Protein AF-A0A2V6TW61-F1 (afdb_monomer)

Structure (mmCIF, N/CA/C/O backbone):
data_AF-A0A2V6TW61-F1
#
_entry.id   AF-A0A2V6TW61-F1
#
loop_
_atom_site.group_PDB
_atom_site.id
_atom_site.type_symbol
_atom_site.label_atom_id
_atom_site.label_alt_id
_atom_site.label_comp_id
_atom_site.label_asym_id
_atom_site.label_entity_id
_atom_site.label_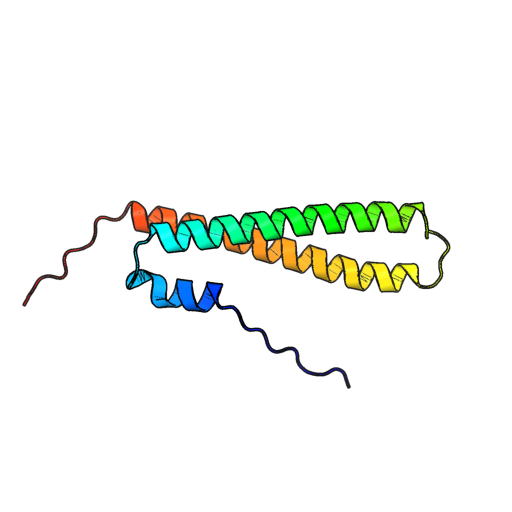seq_id
_atom_site.pdbx_PDB_ins_code
_atom_site.Cartn_x
_atom_site.Cartn_y
_atom_site.Cartn_z
_atom_site.occupancy
_atom_site.B_iso_or_equiv
_atom_site.auth_seq_id
_atom_site.auth_comp_id
_atom_site.auth_asym_id
_atom_site.auth_atom_id
_atom_site.pdbx_PDB_model_num
ATOM 1 N N . PRO A 1 1 ? 22.961 -17.345 0.682 1.00 76.50 1 PRO A N 1
ATOM 2 C CA . PRO A 1 1 ? 21.478 -17.384 0.656 1.00 76.50 1 PRO A CA 1
ATOM 3 C C . PRO A 1 1 ? 20.877 -16.029 1.061 1.00 76.50 1 PRO A C 1
ATOM 5 O O . PRO A 1 1 ? 21.502 -15.305 1.835 1.00 76.50 1 PRO A O 1
ATOM 8 N N . ALA A 1 2 ? 19.714 -15.665 0.505 1.00 80.88 2 ALA A N 1
ATOM 9 C CA . ALA A 1 2 ? 1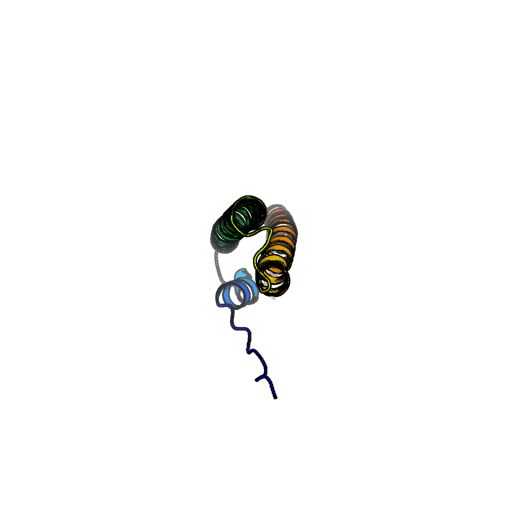8.981 -14.473 0.939 1.00 80.88 2 ALA A CA 1
ATOM 10 C C . ALA A 1 2 ? 18.523 -14.645 2.399 1.00 80.88 2 ALA A C 1
ATOM 12 O O . ALA A 1 2 ? 18.254 -15.766 2.827 1.00 80.88 2 ALA A O 1
ATOM 13 N N . ARG A 1 3 ? 18.492 -13.553 3.173 1.00 86.06 3 ARG A N 1
ATOM 14 C CA . ARG A 1 3 ? 18.022 -13.581 4.567 1.00 86.06 3 ARG A CA 1
ATOM 15 C C . ARG A 1 3 ? 16.497 -13.602 4.608 1.00 86.06 3 ARG A C 1
ATOM 17 O O . ARG A 1 3 ? 15.865 -12.956 3.775 1.00 86.06 3 ARG A O 1
ATOM 24 N N . ASP A 1 4 ? 15.939 -14.251 5.624 1.00 86.62 4 ASP A N 1
ATOM 25 C CA . ASP A 1 4 ? 14.508 -14.170 5.903 1.00 86.62 4 ASP A CA 1
ATOM 26 C C . ASP A 1 4 ? 14.108 -12.735 6.268 1.00 86.62 4 ASP A C 1
ATOM 28 O O . ASP A 1 4 ? 14.727 -12.082 7.117 1.00 86.62 4 ASP A O 1
ATOM 32 N N . GLU A 1 5 ? 13.052 -12.234 5.630 1.00 83.62 5 GLU A N 1
ATOM 33 C CA . GLU A 1 5 ? 12.464 -10.944 5.980 1.00 83.62 5 GLU A CA 1
ATOM 34 C C . GLU A 1 5 ? 11.568 -11.081 7.217 1.00 83.62 5 GLU A C 1
ATOM 36 O O . GLU A 1 5 ? 10.626 -11.872 7.242 1.00 83.62 5 GLU A O 1
ATOM 41 N N . SER A 1 6 ? 11.807 -10.246 8.235 1.00 88.06 6 SER A N 1
ATOM 42 C CA . SER A 1 6 ? 10.883 -10.111 9.368 1.00 88.06 6 SER A CA 1
ATOM 43 C C . SER A 1 6 ? 9.888 -8.975 9.122 1.00 88.06 6 SER A C 1
ATOM 45 O O . SER A 1 6 ? 10.274 -7.834 8.859 1.00 88.06 6 SER A O 1
ATOM 47 N N . PHE A 1 7 ? 8.590 -9.269 9.225 1.00 90.06 7 PHE A N 1
ATOM 48 C CA . PHE A 1 7 ? 7.535 -8.267 9.093 1.00 90.06 7 PHE A CA 1
ATOM 49 C C . PHE A 1 7 ? 7.068 -7.777 10.466 1.00 90.06 7 PHE A C 1
ATOM 51 O O . PHE A 1 7 ? 6.608 -8.557 11.299 1.00 90.06 7 PHE A O 1
ATOM 58 N N . ARG A 1 8 ? 7.151 -6.463 10.696 1.00 94.19 8 ARG A N 1
ATOM 59 C CA . ARG A 1 8 ? 6.651 -5.798 11.907 1.00 94.19 8 ARG A CA 1
ATOM 60 C C . ARG A 1 8 ? 5.711 -4.666 11.514 1.00 94.19 8 ARG A C 1
ATOM 62 O O . ARG A 1 8 ? 6.064 -3.827 10.690 1.00 94.19 8 ARG A O 1
ATOM 69 N N . SER A 1 9 ? 4.519 -4.639 12.106 1.00 95.81 9 SER A N 1
ATOM 70 C CA . SER A 1 9 ? 3.501 -3.626 11.815 1.00 95.81 9 SER A CA 1
ATOM 71 C C . SER A 1 9 ? 2.811 -3.149 13.087 1.00 95.81 9 SER A C 1
ATOM 73 O O . SER A 1 9 ? 2.018 -3.867 13.695 1.00 95.81 9 SER A O 1
ATOM 75 N N . GLU A 1 10 ? 3.079 -1.898 13.462 1.00 96.56 10 GLU A N 1
ATOM 76 C CA . GLU A 1 10 ? 2.408 -1.239 14.586 1.00 96.56 10 GLU A CA 1
ATOM 77 C C . GLU A 1 10 ? 0.903 -1.057 14.324 1.00 96.56 10 GLU A C 1
ATOM 79 O O . GLU A 1 10 ? 0.097 -1.134 15.247 1.00 96.56 10 GLU A O 1
ATOM 84 N N . LEU A 1 11 ? 0.499 -0.873 13.060 1.00 97.19 11 LEU A N 1
ATOM 85 C CA . LEU A 1 11 ? -0.913 -0.798 12.681 1.00 97.19 11 LEU A CA 1
ATOM 86 C C . LEU A 1 11 ? -1.655 -2.085 13.053 1.00 97.19 11 LEU A C 1
ATOM 88 O O . LEU A 1 11 ? -2.719 -2.021 13.664 1.00 97.19 11 LEU A O 1
ATOM 92 N N . LEU A 1 12 ? -1.088 -3.247 12.712 1.00 97.75 12 LEU A N 1
ATOM 93 C CA . LEU A 1 12 ? -1.704 -4.535 13.040 1.00 97.75 12 LEU A CA 1
ATOM 94 C C . LEU A 1 12 ? -1.768 -4.751 14.552 1.00 97.75 12 LEU A C 1
ATOM 96 O O . LEU A 1 12 ? -2.791 -5.205 15.058 1.00 97.75 12 LEU A O 1
ATOM 100 N N . LEU A 1 13 ? -0.722 -4.352 15.280 1.00 97.38 13 LEU A N 1
ATOM 101 C CA . LEU A 1 13 ? -0.712 -4.391 16.741 1.00 97.38 13 LEU A CA 1
ATOM 102 C C . LEU A 1 13 ? -1.830 -3.520 17.340 1.00 97.38 13 LEU A C 1
ATOM 104 O O . LEU A 1 13 ? -2.561 -3.960 18.227 1.00 97.38 13 LEU A O 1
ATOM 108 N N . LYS A 1 14 ? -2.007 -2.296 16.829 1.00 96.50 14 LYS A N 1
ATOM 109 C CA . LYS A 1 14 ? -3.078 -1.383 17.257 1.00 96.50 14 LYS A CA 1
ATOM 110 C C . LYS A 1 14 ? -4.464 -1.949 16.959 1.00 96.50 14 LYS A C 1
ATOM 112 O O . LYS A 1 14 ? -5.330 -1.879 17.826 1.00 96.50 14 LYS A O 1
ATOM 117 N N . LEU A 1 15 ? -4.669 -2.540 15.780 1.00 96.81 15 LEU A N 1
ATOM 118 C CA . LEU A 1 15 ? -5.938 -3.180 15.414 1.00 96.81 15 LEU A CA 1
ATOM 119 C C . LEU A 1 15 ? -6.250 -4.384 16.307 1.00 96.81 15 LEU A C 1
ATOM 121 O O . LEU A 1 15 ? -7.390 -4.534 16.743 1.00 96.81 15 LEU A O 1
ATOM 125 N N . PHE A 1 16 ? -5.243 -5.195 16.640 1.00 96.50 16 PHE A N 1
ATOM 126 C CA . PHE A 1 16 ? -5.395 -6.332 17.548 1.00 96.50 16 PHE A CA 1
ATOM 127 C C . PHE A 1 16 ? -5.937 -5.902 18.921 1.00 96.50 16 PHE A C 1
ATOM 129 O O . PHE A 1 16 ? -6.852 -6.525 19.460 1.00 96.50 16 PHE A O 1
ATOM 136 N N . PHE A 1 17 ? -5.452 -4.778 19.457 1.00 95.75 17 PHE A N 1
ATOM 137 C CA . PHE A 1 17 ? -5.951 -4.195 20.708 1.00 95.75 17 PHE A CA 1
ATOM 138 C C . PHE A 1 17 ? -7.081 -3.169 20.520 1.00 95.75 17 PHE A C 1
ATOM 140 O O . PHE A 1 17 ? -7.459 -2.494 21.482 1.00 95.75 17 PHE A O 1
ATOM 147 N N . GLY A 1 18 ? -7.664 -3.072 19.322 1.00 93.62 18 GLY A N 1
ATOM 148 C CA . GLY A 1 18 ? -8.583 -1.998 18.937 1.00 93.62 18 GLY A CA 1
ATOM 149 C C . GLY A 1 18 ? -9.827 -1.886 19.819 1.00 93.62 18 GLY A C 1
ATOM 150 O O . GLY A 1 18 ? -10.335 -0.793 20.027 1.00 93.62 18 GLY A O 1
ATOM 151 N N . ARG A 1 19 ? -10.272 -2.988 20.442 1.00 92.88 19 ARG A N 1
ATOM 152 C CA . ARG A 1 19 ? -11.412 -2.989 21.379 1.00 92.88 19 ARG A CA 1
ATOM 153 C C . ARG A 1 19 ? -11.174 -2.164 22.653 1.00 92.88 19 ARG A C 1
ATOM 155 O O . ARG A 1 19 ? -12.136 -1.798 23.318 1.00 92.88 19 ARG A O 1
ATOM 162 N N . ARG A 1 20 ? -9.915 -1.897 23.018 1.00 93.12 20 ARG A N 1
ATOM 163 C CA . ARG A 1 20 ? -9.543 -1.102 24.205 1.00 93.12 20 ARG A CA 1
ATOM 164 C C . ARG A 1 20 ? -9.494 0.407 23.922 1.00 93.12 20 ARG A C 1
ATOM 166 O O . ARG A 1 20 ? -9.144 1.175 24.812 1.00 93.12 20 ARG A O 1
ATOM 173 N N . ARG A 1 21 ? -9.776 0.827 22.687 1.00 90.69 21 ARG A N 1
ATOM 174 C CA . ARG A 1 21 ? -9.702 2.214 22.209 1.00 90.69 21 ARG A CA 1
ATOM 175 C C . ARG A 1 21 ? -10.993 2.579 21.463 1.00 90.69 21 ARG A C 1
ATOM 177 O O . ARG A 1 21 ? -11.742 1.676 21.086 1.00 90.69 21 ARG A O 1
ATOM 184 N N . PRO A 1 22 ? -11.271 3.875 21.237 1.00 93.94 22 PRO A N 1
ATOM 185 C CA . PRO A 1 22 ? -12.365 4.287 20.366 1.00 93.94 22 PRO A CA 1
ATOM 186 C C . PRO A 1 22 ? -12.223 3.674 18.967 1.00 93.94 22 PRO A C 1
ATOM 188 O O . PRO A 1 22 ? -11.130 3.639 18.392 1.00 93.94 22 PRO A O 1
ATOM 191 N N . LEU A 1 23 ? -13.333 3.195 18.405 1.00 94.81 23 LEU A N 1
ATOM 192 C CA . LEU A 1 23 ? -13.360 2.535 17.097 1.00 94.81 23 LEU A CA 1
ATOM 193 C C . LEU A 1 23 ? -12.855 3.470 15.985 1.00 94.81 23 LEU A C 1
ATOM 195 O O . LEU A 1 23 ? -12.152 3.048 15.066 1.00 94.81 23 LEU A O 1
ATOM 199 N N . GLU A 1 24 ? -13.174 4.753 16.116 1.00 96.19 24 GLU A N 1
ATOM 200 C CA . GLU A 1 24 ? -12.822 5.843 15.213 1.00 96.19 24 GLU A CA 1
ATOM 201 C C . GLU A 1 24 ? -11.303 6.004 15.072 1.00 96.19 24 GLU A C 1
ATOM 203 O O . GLU A 1 24 ? -10.815 6.340 13.993 1.00 96.19 24 GLU A O 1
ATOM 208 N N . GLU A 1 25 ? -10.526 5.703 16.119 1.00 96.44 25 GLU A N 1
ATOM 209 C CA . GLU A 1 25 ? -9.064 5.727 16.026 1.00 96.44 25 GLU A CA 1
ATOM 210 C C . GLU A 1 25 ? -8.548 4.639 15.083 1.00 96.44 25 GLU A C 1
ATOM 212 O O . GLU A 1 25 ? -7.659 4.896 14.271 1.00 96.44 25 GLU A O 1
ATOM 217 N N . SER A 1 26 ? -9.118 3.433 15.165 1.00 97.12 26 SER A N 1
ATOM 218 C CA . SER A 1 26 ? -8.750 2.313 14.290 1.00 97.12 26 SER A CA 1
ATOM 219 C C . SER A 1 26 ? -9.127 2.594 12.836 1.00 97.12 26 SER A C 1
ATOM 221 O O . SER A 1 26 ? -8.326 2.319 11.943 1.00 97.12 26 SER A O 1
ATOM 223 N N . ILE A 1 27 ? -10.300 3.198 12.609 1.00 98.00 27 ILE A N 1
ATOM 224 C CA . ILE A 1 27 ? -10.753 3.636 11.280 1.00 98.00 27 ILE A CA 1
ATOM 225 C C . ILE A 1 27 ? -9.763 4.650 10.700 1.00 98.00 27 ILE A C 1
ATOM 227 O O . ILE A 1 27 ? -9.191 4.403 9.641 1.00 98.00 27 ILE A O 1
ATOM 231 N N . ARG A 1 28 ? -9.455 5.721 11.439 1.00 97.94 28 ARG A N 1
ATOM 232 C CA . ARG A 1 28 ? -8.529 6.772 10.992 1.00 97.94 28 ARG A CA 1
ATOM 233 C C . ARG A 1 28 ? -7.124 6.242 10.694 1.00 97.94 28 ARG A C 1
ATOM 235 O O . ARG A 1 28 ? -6.481 6.688 9.745 1.00 97.94 28 ARG A O 1
ATOM 242 N N . HIS A 1 29 ? -6.609 5.311 11.503 1.00 97.81 29 HIS A N 1
ATOM 243 C CA . HIS A 1 29 ? -5.311 4.684 11.232 1.00 97.81 29 HIS A CA 1
ATOM 244 C C . HIS A 1 29 ? -5.328 3.863 9.935 1.00 97.81 29 HIS A C 1
ATOM 246 O O . HIS A 1 29 ? -4.375 3.948 9.156 1.00 97.81 29 HIS A O 1
ATOM 252 N N . LEU A 1 30 ? -6.397 3.098 9.690 1.00 98.12 30 LEU A N 1
ATOM 253 C CA . LEU A 1 30 ? -6.551 2.304 8.471 1.00 98.12 30 LEU A CA 1
ATOM 254 C C . LEU A 1 30 ? -6.773 3.163 7.228 1.00 98.12 30 LEU A C 1
ATOM 256 O O . LEU A 1 30 ? -6.168 2.869 6.205 1.00 98.12 30 LEU A O 1
ATOM 260 N N . GLU A 1 31 ? -7.565 4.233 7.303 1.00 98.56 31 GLU A N 1
ATOM 261 C CA . GLU A 1 31 ? -7.771 5.169 6.187 1.00 98.56 31 GLU A CA 1
ATOM 262 C C . GLU A 1 31 ? -6.446 5.797 5.743 1.00 98.56 31 GLU A C 1
ATOM 264 O O . GLU A 1 31 ? -6.073 5.700 4.575 1.00 98.56 31 GLU A O 1
ATOM 269 N N . ARG A 1 32 ? -5.653 6.312 6.691 1.00 98.50 32 ARG A N 1
ATOM 270 C CA . ARG A 1 32 ? -4.314 6.850 6.395 1.00 98.50 32 ARG A CA 1
ATOM 271 C C . ARG A 1 32 ? -3.384 5.799 5.796 1.00 98.50 32 ARG A C 1
ATOM 273 O O . ARG A 1 32 ? -2.573 6.100 4.923 1.00 98.50 32 ARG A O 1
ATOM 280 N N . PHE A 1 33 ? -3.441 4.562 6.290 1.00 98.50 33 PHE A N 1
ATOM 281 C CA . PHE A 1 33 ? -2.637 3.477 5.733 1.00 98.50 33 PHE A CA 1
ATOM 282 C C . PHE A 1 33 ? -3.071 3.138 4.303 1.00 98.50 33 PHE A C 1
ATOM 284 O O . PHE A 1 33 ? -2.224 3.014 3.421 1.00 98.50 33 PHE A O 1
ATOM 291 N N . ARG A 1 34 ? -4.380 3.056 4.064 1.00 98.62 34 ARG A N 1
ATOM 292 C CA . ARG A 1 34 ? -4.992 2.810 2.759 1.00 98.62 34 ARG A CA 1
ATOM 293 C C . ARG A 1 34 ? -4.593 3.870 1.736 1.00 98.62 34 ARG A C 1
ATOM 295 O O . ARG A 1 34 ? -4.170 3.518 0.637 1.00 98.62 34 ARG A O 1
ATOM 302 N N . GLU A 1 35 ? -4.676 5.147 2.102 1.00 98.62 35 GLU A N 1
ATOM 303 C CA . GLU A 1 35 ? -4.249 6.276 1.266 1.00 98.62 35 GLU A CA 1
ATOM 304 C C . GLU A 1 35 ? -2.778 6.148 0.863 1.00 98.62 35 GLU A C 1
ATOM 306 O O . GLU A 1 35 ? -2.447 6.283 -0.315 1.00 98.62 35 GLU A O 1
ATOM 311 N N . LYS A 1 36 ? -1.900 5.784 1.808 1.00 98.31 36 LYS A N 1
ATOM 312 C CA . LYS A 1 36 ? -0.483 5.517 1.514 1.00 98.31 36 LYS A CA 1
ATOM 313 C C . LYS A 1 36 ? -0.305 4.367 0.522 1.00 98.31 36 LYS A C 1
ATOM 315 O O . LYS A 1 36 ? 0.490 4.495 -0.403 1.00 98.31 36 LYS A O 1
ATOM 320 N N . GLN A 1 37 ? -1.043 3.263 0.669 1.00 98.50 37 GLN A N 1
ATOM 321 C CA . GLN A 1 37 ? -0.971 2.152 -0.293 1.00 98.50 37 GLN A CA 1
ATOM 322 C C . GLN A 1 37 ? -1.489 2.555 -1.676 1.00 98.50 37 GLN A C 1
ATOM 324 O O . GLN A 1 37 ? -0.940 2.134 -2.695 1.00 98.50 37 GLN A O 1
ATOM 329 N N . GLN A 1 38 ? -2.527 3.392 -1.729 1.00 98.38 38 GLN A N 1
ATOM 330 C CA . GLN A 1 38 ? -3.056 3.916 -2.981 1.00 98.38 38 GLN A CA 1
ATOM 331 C C . GLN A 1 38 ? -2.054 4.846 -3.677 1.00 98.38 38 GLN A C 1
ATOM 333 O O . GLN A 1 38 ? -1.885 4.727 -4.891 1.00 98.38 38 GLN A O 1
ATOM 338 N N . ALA A 1 39 ? -1.375 5.721 -2.930 1.00 98.44 39 ALA A N 1
ATOM 339 C CA . ALA A 1 39 ? -0.306 6.573 -3.447 1.00 98.44 39 ALA A CA 1
ATOM 340 C C . ALA A 1 39 ? 0.860 5.733 -3.990 1.00 98.44 39 ALA A C 1
ATOM 342 O O . ALA A 1 39 ? 1.176 5.838 -5.171 1.00 98.44 39 ALA A O 1
ATOM 343 N N . LEU A 1 40 ? 1.381 4.785 -3.199 1.00 98.25 40 LEU A N 1
A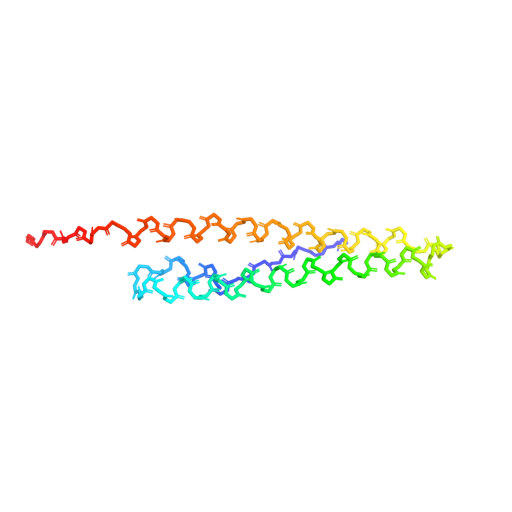TOM 344 C CA . LEU A 1 40 ? 2.455 3.879 -3.631 1.00 98.25 40 LEU A CA 1
ATOM 345 C C . LEU A 1 40 ? 2.100 3.115 -4.910 1.00 98.25 40 LEU A C 1
ATOM 347 O O . LEU A 1 40 ? 2.926 2.967 -5.807 1.00 98.25 40 LEU A O 1
ATOM 351 N N . ARG A 1 41 ? 0.857 2.639 -5.029 1.00 96.94 41 ARG A N 1
ATOM 352 C CA . ARG A 1 41 ? 0.401 1.941 -6.236 1.00 96.94 41 ARG A CA 1
ATOM 353 C C . ARG A 1 41 ? 0.442 2.841 -7.476 1.00 96.94 41 ARG A C 1
ATOM 355 O O . ARG A 1 41 ? 0.783 2.347 -8.550 1.00 96.94 41 ARG A O 1
ATOM 362 N N . ARG A 1 42 ? 0.087 4.125 -7.342 1.00 98.25 42 ARG A N 1
ATOM 363 C CA . ARG A 1 42 ? 0.186 5.110 -8.434 1.00 98.25 42 ARG A CA 1
ATOM 364 C C . ARG A 1 42 ? 1.650 5.369 -8.778 1.00 98.25 42 ARG A C 1
ATOM 366 O O . ARG A 1 42 ? 2.023 5.208 -9.935 1.00 98.25 42 ARG A O 1
ATOM 373 N N . ASP A 1 43 ? 2.484 5.621 -7.774 1.00 98.44 43 ASP A N 1
ATOM 374 C CA . ASP A 1 43 ? 3.913 5.886 -7.959 1.00 98.44 43 ASP A CA 1
ATOM 375 C C . ASP A 1 43 ? 4.611 4.729 -8.682 1.00 98.44 43 ASP A C 1
ATOM 377 O O . ASP A 1 43 ? 5.345 4.939 -9.648 1.00 98.44 43 ASP A O 1
ATOM 381 N N . TYR A 1 44 ? 4.336 3.482 -8.289 1.00 98.56 44 TYR A N 1
ATOM 382 C CA . TYR A 1 44 ? 4.903 2.322 -8.972 1.00 98.56 44 TYR A CA 1
ATOM 383 C C . TYR A 1 44 ? 4.436 2.196 -10.424 1.00 98.56 44 TYR A C 1
ATOM 385 O O . TYR A 1 44 ? 5.226 1.812 -11.287 1.00 98.56 44 TYR A O 1
ATOM 393 N N . ALA A 1 45 ? 3.170 2.500 -10.719 1.00 98.00 45 ALA A N 1
ATOM 394 C CA . ALA A 1 45 ? 2.675 2.498 -12.093 1.00 98.00 45 ALA A CA 1
ATOM 395 C C . ALA A 1 45 ? 3.357 3.590 -12.934 1.00 98.00 45 ALA A C 1
ATOM 397 O O . ALA A 1 45 ? 3.654 3.375 -14.110 1.00 98.00 45 ALA A O 1
ATOM 398 N N . ASP A 1 46 ? 3.627 4.752 -12.345 1.00 98.44 46 ASP A N 1
ATOM 399 C CA . ASP A 1 46 ? 4.300 5.871 -13.005 1.00 98.44 46 ASP A CA 1
ATOM 400 C C . ASP A 1 46 ? 5.771 5.551 -13.287 1.00 98.44 46 ASP A C 1
ATOM 402 O O . ASP A 1 46 ? 6.255 5.761 -14.405 1.00 98.44 46 ASP A O 1
ATOM 406 N N . VAL A 1 47 ? 6.461 4.951 -12.313 1.00 98.38 47 VAL A N 1
ATOM 407 C CA . VAL A 1 47 ? 7.830 4.447 -12.473 1.00 98.38 47 VAL A CA 1
ATOM 408 C C . VAL A 1 47 ? 7.894 3.378 -13.562 1.00 98.38 47 VAL A C 1
ATOM 410 O O . VAL A 1 47 ? 8.794 3.433 -14.398 1.00 98.38 47 VAL A O 1
ATOM 413 N N . GLU A 1 48 ? 6.936 2.447 -13.619 1.00 98.31 48 GLU A N 1
ATOM 414 C CA . GLU A 1 48 ? 6.921 1.409 -14.657 1.00 98.31 48 GLU A CA 1
ATOM 415 C C . GLU A 1 48 ? 6.811 2.026 -16.053 1.00 98.31 48 GLU A C 1
ATOM 417 O O . GLU A 1 48 ? 7.586 1.677 -16.948 1.00 98.31 48 GLU A O 1
ATOM 422 N N . ARG A 1 49 ? 5.884 2.977 -16.239 1.00 98.25 49 ARG A N 1
ATOM 423 C CA . ARG A 1 49 ? 5.722 3.679 -17.522 1.00 98.25 49 ARG A CA 1
ATOM 424 C C . ARG A 1 49 ? 7.002 4.410 -17.918 1.00 98.25 49 ARG A C 1
ATOM 426 O O . ARG A 1 49 ? 7.416 4.326 -19.074 1.00 98.25 49 ARG A O 1
ATOM 433 N N . ARG A 1 50 ? 7.654 5.087 -16.967 1.00 98.06 50 ARG A N 1
ATOM 434 C CA . ARG A 1 50 ? 8.913 5.801 -17.209 1.00 98.06 50 ARG A CA 1
ATOM 435 C C . ARG A 1 50 ? 10.048 4.849 -17.591 1.00 98.06 50 ARG A C 1
ATOM 437 O O . ARG A 1 50 ? 10.695 5.075 -18.608 1.00 98.06 50 ARG A O 1
ATOM 444 N N . LEU A 1 51 ? 10.240 3.757 -16.848 1.00 97.69 51 LEU A N 1
ATOM 445 C CA . LEU A 1 51 ? 11.272 2.754 -17.138 1.00 97.69 51 LEU A CA 1
ATOM 446 C C . LEU A 1 51 ? 11.086 2.125 -18.520 1.00 97.69 51 LEU A C 1
ATOM 448 O O . LEU A 1 51 ? 12.040 2.029 -19.288 1.00 97.69 51 LEU A O 1
ATOM 452 N N . ARG A 1 52 ? 9.852 1.752 -18.875 1.00 97.12 52 ARG A N 1
ATOM 453 C CA . ARG A 1 52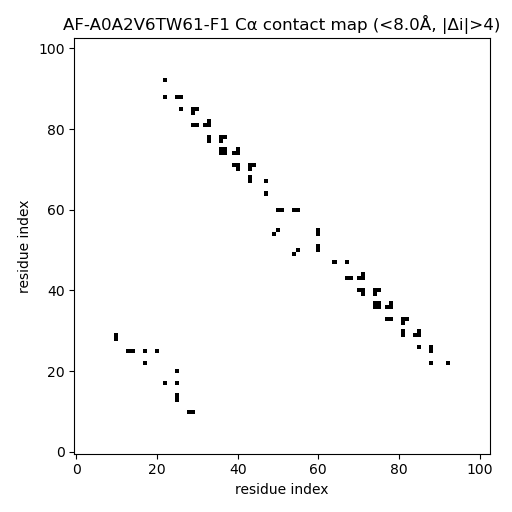 ? 9.550 1.178 -20.194 1.00 97.12 52 ARG A CA 1
ATOM 454 C C . ARG A 1 52 ? 9.794 2.158 -21.339 1.00 97.12 52 ARG A C 1
ATOM 456 O O . ARG A 1 52 ? 10.165 1.716 -22.422 1.00 97.12 52 ARG A O 1
ATOM 463 N N . ARG A 1 53 ? 9.589 3.460 -21.114 1.00 97.19 53 ARG A N 1
ATOM 464 C CA . ARG A 1 53 ? 9.842 4.506 -22.113 1.00 97.19 53 ARG A CA 1
ATOM 465 C C . ARG A 1 53 ? 11.333 4.800 -22.266 1.00 97.19 53 ARG A C 1
ATOM 467 O O . ARG A 1 53 ? 11.835 4.833 -23.380 1.00 97.19 53 ARG A O 1
ATOM 474 N N . GLU A 1 54 ? 12.029 5.022 -21.158 1.00 96.69 54 GLU A N 1
ATOM 475 C CA . GLU A 1 54 ? 13.386 5.588 -21.157 1.00 96.69 54 GLU A CA 1
ATOM 476 C C . GLU A 1 54 ? 14.491 4.532 -21.197 1.00 96.69 54 GLU A C 1
ATOM 478 O O . GLU A 1 54 ? 15.613 4.825 -21.597 1.00 96.69 54 GLU A O 1
ATOM 483 N N . ARG A 1 55 ? 14.202 3.302 -20.758 1.00 95.75 55 ARG A N 1
ATOM 484 C CA . ARG A 1 55 ? 15.205 2.247 -20.552 1.00 95.75 55 ARG A CA 1
ATOM 485 C C . ARG A 1 55 ? 14.882 0.967 -21.318 1.00 95.75 55 ARG A C 1
ATOM 487 O O . ARG A 1 55 ? 15.386 -0.090 -20.964 1.00 95.75 55 ARG A O 1
ATOM 494 N N . ARG A 1 56 ? 14.064 1.046 -22.377 1.00 92.94 56 ARG A N 1
ATOM 495 C CA . ARG A 1 56 ? 13.552 -0.119 -23.129 1.00 92.94 56 ARG A CA 1
ATOM 496 C C . ARG A 1 56 ? 14.638 -1.100 -23.585 1.00 92.94 56 ARG A C 1
ATOM 498 O O . ARG A 1 56 ? 14.399 -2.300 -23.559 1.00 92.94 56 ARG A O 1
ATOM 505 N N . ALA A 1 57 ? 15.790 -0.589 -24.014 1.00 95.88 57 ALA A N 1
ATOM 506 C CA . ALA A 1 57 ? 16.911 -1.391 -24.504 1.00 95.88 57 ALA A CA 1
ATOM 507 C C . ALA A 1 57 ? 17.941 -1.738 -23.413 1.00 95.88 57 ALA A C 1
ATOM 509 O O . ALA A 1 57 ? 18.963 -2.349 -23.711 1.00 95.88 57 ALA A O 1
ATOM 510 N N . HIS A 1 58 ? 17.712 -1.327 -22.161 1.00 97.94 58 HIS A N 1
ATOM 511 C CA . HIS A 1 58 ? 18.661 -1.580 -21.086 1.00 97.94 58 HIS A CA 1
ATOM 512 C C . HIS A 1 58 ? 18.612 -3.062 -20.680 1.00 97.94 58 HIS A C 1
ATOM 514 O O . HIS A 1 58 ? 17.523 -3.551 -20.362 1.00 97.94 58 HIS A O 1
ATOM 520 N N . PRO A 1 59 ? 19.752 -3.773 -20.634 1.00 97.69 59 PRO A N 1
ATOM 521 C CA . PRO A 1 59 ? 19.783 -5.209 -20.344 1.00 97.69 59 PRO A CA 1
ATOM 522 C C . PRO A 1 59 ? 19.208 -5.553 -18.962 1.00 97.69 59 PRO A C 1
ATOM 524 O O . PRO A 1 59 ? 18.539 -6.570 -18.815 1.00 97.69 59 PRO A O 1
ATOM 527 N N . ASP A 1 60 ? 19.373 -4.667 -17.975 1.00 98.12 60 ASP A N 1
ATOM 528 C CA . ASP A 1 60 ? 18.856 -4.889 -16.615 1.00 98.12 60 ASP A CA 1
ATOM 529 C C . ASP A 1 60 ? 17.373 -4.532 -16.424 1.00 98.12 60 ASP A C 1
ATOM 531 O O . ASP A 1 60 ? 16.808 -4.788 -15.356 1.00 98.12 60 ASP A O 1
ATOM 535 N N . LEU A 1 61 ? 16.708 -3.953 -17.435 1.00 98.12 61 LEU A N 1
ATOM 536 C CA . LEU A 1 61 ? 15.307 -3.536 -17.316 1.00 98.12 61 LEU A CA 1
ATOM 537 C C . LEU A 1 61 ? 14.383 -4.665 -16.811 1.00 98.12 61 LEU A C 1
ATOM 539 O O . LEU A 1 61 ? 13.556 -4.384 -15.939 1.00 98.12 61 LEU A O 1
ATOM 543 N N . PRO A 1 62 ? 14.487 -5.926 -17.282 1.00 98.25 62 PRO A N 1
ATOM 544 C CA . PRO A 1 62 ? 13.658 -7.015 -16.770 1.00 98.25 62 PRO A CA 1
ATOM 545 C C . PRO A 1 62 ? 13.798 -7.215 -15.256 1.00 98.25 62 PRO A C 1
ATOM 547 O O . PRO A 1 62 ? 12.787 -7.372 -14.573 1.00 98.25 62 PRO A O 1
ATOM 550 N N . TYR A 1 63 ? 15.017 -7.131 -14.717 1.00 98.19 63 TYR A N 1
ATOM 551 C CA . TYR A 1 63 ? 15.281 -7.284 -13.284 1.00 98.19 63 TYR A CA 1
ATOM 552 C C . TYR A 1 63 ? 14.699 -6.126 -12.470 1.00 98.19 63 TYR A C 1
ATOM 554 O O . TYR A 1 63 ? 14.079 -6.345 -11.430 1.00 98.19 63 TYR A O 1
ATOM 562 N N . TRP A 1 64 ? 14.813 -4.891 -12.963 1.00 98.38 64 TRP A N 1
ATOM 563 C CA . TRP A 1 64 ? 14.194 -3.731 -12.311 1.00 98.38 64 TRP A CA 1
ATOM 564 C C . TRP A 1 64 ? 12.666 -3.822 -12.310 1.00 98.38 64 TRP A C 1
ATOM 566 O O . TRP A 1 64 ? 12.010 -3.464 -11.334 1.00 98.38 64 TRP A O 1
ATOM 576 N N . LEU A 1 65 ? 12.076 -4.338 -13.391 1.00 98.44 65 LEU A N 1
ATOM 577 C CA . LEU A 1 65 ? 10.633 -4.550 -13.460 1.00 98.44 65 LEU A CA 1
ATOM 578 C C . LEU A 1 65 ? 10.164 -5.660 -12.511 1.00 98.44 65 LEU A C 1
ATOM 580 O O . LEU A 1 65 ? 9.061 -5.549 -11.978 1.00 98.44 65 LEU A O 1
ATOM 584 N N . MET A 1 66 ? 10.972 -6.695 -12.258 1.00 98.50 66 MET A N 1
ATOM 585 C CA . MET A 1 66 ? 10.648 -7.726 -11.261 1.00 98.50 66 MET A CA 1
ATOM 586 C C . MET A 1 66 ? 10.502 -7.121 -9.858 1.00 98.50 66 MET A C 1
ATOM 588 O O . MET A 1 66 ? 9.500 -7.371 -9.184 1.00 98.50 66 MET A O 1
ATOM 592 N N . THR A 1 67 ? 11.448 -6.277 -9.434 1.00 97.75 67 THR A N 1
ATOM 593 C CA . THR A 1 67 ? 11.406 -5.652 -8.100 1.00 97.75 67 THR A CA 1
ATOM 594 C C . THR A 1 67 ? 10.289 -4.613 -7.988 1.00 97.75 67 THR A C 1
ATOM 596 O O . THR A 1 67 ? 9.589 -4.553 -6.976 1.00 97.75 67 THR A O 1
ATOM 599 N N . LEU A 1 68 ? 10.044 -3.843 -9.051 1.00 98.44 68 LEU A N 1
ATOM 600 C CA . LEU A 1 68 ? 8.946 -2.881 -9.096 1.00 98.44 68 LEU A CA 1
ATOM 601 C C . LEU A 1 68 ? 7.576 -3.567 -8.988 1.00 98.44 68 LEU A C 1
ATOM 603 O O . LEU A 1 68 ? 6.715 -3.131 -8.219 1.00 98.44 68 LEU A O 1
ATOM 607 N N . ARG A 1 69 ? 7.381 -4.667 -9.725 1.00 98.31 69 ARG A N 1
ATOM 608 C CA . ARG A 1 69 ? 6.133 -5.444 -9.707 1.00 98.31 69 ARG A CA 1
ATOM 609 C C . ARG A 1 69 ? 5.864 -6.071 -8.349 1.00 98.31 69 ARG A C 1
ATOM 611 O O . ARG A 1 69 ? 4.713 -6.084 -7.917 1.00 98.31 69 ARG A O 1
ATOM 618 N N . PHE A 1 70 ? 6.895 -6.523 -7.636 1.00 98.00 70 PHE A N 1
ATOM 619 C CA . PHE A 1 70 ? 6.742 -6.954 -6.245 1.00 98.00 70 PHE A CA 1
ATOM 620 C C . PHE A 1 70 ? 6.107 -5.847 -5.384 1.00 98.00 70 PHE A C 1
ATOM 622 O O . PHE A 1 70 ? 5.116 -6.093 -4.690 1.00 98.00 70 PHE A O 1
ATOM 629 N N . GLY A 1 71 ? 6.603 -4.610 -5.500 1.00 97.69 71 GLY A N 1
ATOM 630 C CA . GLY A 1 71 ? 6.016 -3.439 -4.841 1.00 97.69 71 GLY A CA 1
ATOM 631 C C . GLY A 1 71 ? 4.552 -3.202 -5.232 1.00 97.69 71 GLY A C 1
ATOM 632 O O . GLY A 1 71 ? 3.701 -3.021 -4.359 1.00 97.69 71 GLY A O 1
ATOM 633 N N . GLN A 1 72 ? 4.228 -3.282 -6.528 1.00 98.38 72 GLN A N 1
ATOM 634 C CA . GLN A 1 72 ? 2.853 -3.136 -7.031 1.00 98.38 72 GLN A CA 1
ATOM 635 C C . GLN A 1 72 ? 1.903 -4.191 -6.452 1.00 98.38 72 GLN A C 1
ATOM 637 O O . GLN A 1 72 ? 0.815 -3.851 -5.976 1.00 98.38 72 GLN A O 1
ATOM 642 N N . HIS A 1 73 ? 2.303 -5.465 -6.471 1.00 98.56 73 HIS A N 1
ATOM 643 C CA . HIS A 1 73 ? 1.502 -6.561 -5.928 1.00 98.56 73 HIS A CA 1
ATOM 644 C C . HIS A 1 73 ? 1.283 -6.397 -4.425 1.00 98.56 73 HIS A C 1
ATOM 646 O O . HIS A 1 73 ? 0.150 -6.537 -3.954 1.00 98.56 73 HIS A O 1
ATOM 652 N N . ARG A 1 74 ? 2.335 -6.028 -3.685 1.00 97.81 74 ARG A N 1
ATOM 653 C CA . ARG A 1 74 ? 2.268 -5.778 -2.244 1.00 97.81 74 ARG A CA 1
ATOM 654 C C . ARG A 1 74 ? 1.327 -4.620 -1.912 1.00 97.81 74 ARG A C 1
ATOM 656 O O . ARG A 1 74 ? 0.410 -4.806 -1.116 1.00 97.81 74 ARG A O 1
ATOM 663 N N . ALA A 1 75 ? 1.494 -3.460 -2.548 1.00 98.19 75 ALA A N 1
ATOM 664 C CA . ALA A 1 75 ? 0.620 -2.304 -2.337 1.00 98.19 75 ALA A CA 1
ATOM 665 C C . ALA A 1 75 ? -0.839 -2.622 -2.706 1.00 98.19 75 ALA A C 1
ATOM 667 O O . ALA A 1 75 ? -1.763 -2.269 -1.976 1.00 98.19 75 ALA A O 1
ATOM 668 N N . GLY A 1 76 ? -1.057 -3.353 -3.806 1.00 98.31 76 GLY A N 1
ATOM 669 C CA . GLY A 1 76 ? -2.386 -3.796 -4.224 1.00 98.31 76 GLY A CA 1
ATOM 670 C C . GLY A 1 76 ? -3.056 -4.735 -3.217 1.00 98.31 76 GLY A C 1
ATOM 671 O O . GLY A 1 76 ? -4.243 -4.576 -2.938 1.00 98.31 76 GLY A O 1
ATOM 672 N N . ALA A 1 77 ? -2.315 -5.692 -2.655 1.00 98.50 77 ALA A N 1
ATOM 673 C CA . ALA A 1 77 ? -2.827 -6.589 -1.621 1.00 98.50 77 ALA A CA 1
ATOM 674 C C . ALA A 1 77 ? -3.166 -5.837 -0.327 1.00 98.50 77 ALA A C 1
ATOM 676 O O . ALA A 1 77 ? -4.248 -6.025 0.226 1.00 98.50 77 ALA A O 1
ATOM 677 N N . LEU A 1 78 ? -2.284 -4.936 0.112 1.00 98.44 78 LEU A N 1
ATOM 678 C CA . LEU A 1 78 ? -2.498 -4.133 1.316 1.00 98.44 78 LEU A CA 1
ATOM 679 C C . LEU A 1 78 ? -3.670 -3.156 1.164 1.00 98.44 78 LEU A C 1
ATOM 681 O O . LEU A 1 78 ? -4.404 -2.936 2.125 1.00 98.44 78 LEU A O 1
ATOM 685 N N . LEU A 1 79 ? -3.885 -2.603 -0.033 1.00 98.38 79 LEU A N 1
ATOM 686 C CA . LEU A 1 79 ? -5.040 -1.758 -0.332 1.00 98.38 79 LEU A CA 1
ATOM 687 C C . LEU A 1 79 ? -6.355 -2.542 -0.197 1.00 98.38 79 LEU A C 1
ATOM 689 O O . LEU A 1 79 ? -7.236 -2.102 0.537 1.00 98.38 79 LEU A O 1
ATOM 693 N N . ARG A 1 80 ? -6.449 -3.731 -0.815 1.00 98.69 80 ARG A N 1
ATOM 694 C CA . ARG A 1 80 ? -7.635 -4.605 -0.701 1.00 98.69 80 ARG A CA 1
ATOM 695 C C . ARG A 1 80 ? -7.915 -5.011 0.743 1.00 98.69 80 ARG A C 1
ATOM 697 O O . ARG A 1 80 ? -9.035 -4.865 1.215 1.00 98.69 80 ARG A O 1
ATOM 704 N N . TRP A 1 81 ? -6.880 -5.438 1.467 1.00 98.69 81 TRP A N 1
ATOM 705 C CA . TRP A 1 81 ? -7.002 -5.748 2.891 1.00 98.69 81 TRP A CA 1
ATOM 706 C C . TRP A 1 81 ? -7.510 -4.544 3.700 1.00 98.69 81 TRP A C 1
ATOM 708 O O . TRP A 1 81 ? -8.341 -4.699 4.592 1.00 98.69 81 TRP A O 1
ATOM 718 N N . SER A 1 82 ? -7.048 -3.332 3.376 1.00 98.69 82 SER A N 1
ATOM 719 C CA . SER A 1 82 ? -7.508 -2.119 4.060 1.00 98.69 82 SER A CA 1
ATOM 720 C C . SER A 1 82 ? -8.997 -1.861 3.816 1.00 98.69 82 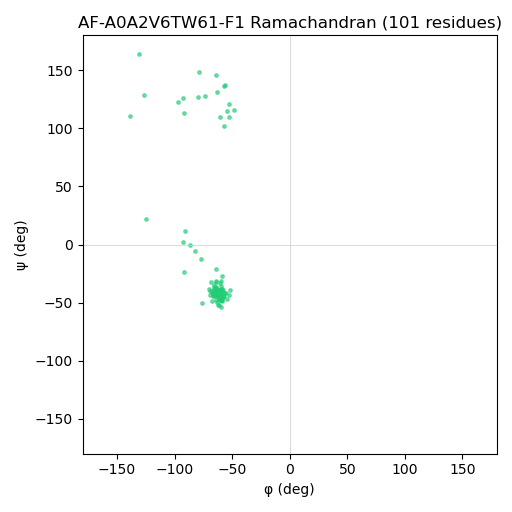SER A C 1
ATOM 722 O O . SER A 1 82 ? -9.708 -1.518 4.758 1.00 98.69 82 SER A O 1
ATOM 724 N N . ASP A 1 83 ? -9.480 -2.060 2.584 1.00 98.56 83 ASP A N 1
ATOM 725 C CA . ASP A 1 83 ? -10.907 -1.956 2.244 1.00 98.56 83 ASP A CA 1
ATOM 726 C C . ASP A 1 83 ? -11.750 -2.967 3.046 1.00 98.56 83 ASP A C 1
ATOM 728 O O . ASP A 1 83 ? -12.760 -2.607 3.659 1.00 98.56 83 ASP A O 1
ATOM 732 N N . GLU A 1 84 ? -11.305 -4.225 3.109 1.00 98.69 84 GLU A N 1
ATOM 733 C CA . GLU A 1 84 ? -11.964 -5.291 3.875 1.00 98.69 84 GLU A CA 1
ATOM 734 C C . GLU A 1 84 ? -12.012 -4.981 5.380 1.00 98.69 84 GLU A C 1
ATOM 736 O O . GLU A 1 84 ? -13.055 -5.138 6.030 1.00 98.69 84 GLU A O 1
ATOM 741 N N . ALA A 1 85 ? -10.898 -4.502 5.940 1.00 98.38 85 ALA A N 1
ATOM 742 C CA . ALA A 1 85 ? -10.781 -4.150 7.350 1.00 98.38 85 ALA A CA 1
ATOM 743 C C . ALA A 1 85 ? -11.666 -2.947 7.716 1.00 98.38 85 ALA A C 1
ATOM 745 O O . ALA A 1 85 ? -12.367 -2.982 8.732 1.00 98.38 85 ALA A O 1
ATOM 746 N N . LEU A 1 86 ? -11.707 -1.911 6.872 1.00 98.50 86 LEU A N 1
ATOM 747 C CA . LEU A 1 86 ? -12.601 -0.764 7.058 1.00 98.50 86 LEU A CA 1
ATOM 748 C C . LEU A 1 86 ? -14.073 -1.184 7.002 1.00 98.50 86 LEU A C 1
ATOM 750 O O . LEU A 1 86 ? -14.864 -0.758 7.846 1.00 98.50 86 LEU A O 1
ATOM 754 N N . ALA A 1 87 ? -14.444 -2.082 6.084 1.00 98.31 87 ALA A N 1
ATOM 755 C CA . ALA A 1 87 ? -15.795 -2.634 6.035 1.00 98.31 87 ALA A CA 1
ATOM 756 C C . ALA A 1 87 ? -16.149 -3.403 7.323 1.00 98.31 87 ALA A C 1
ATOM 758 O O . ALA A 1 87 ? -17.266 -3.283 7.835 1.00 98.31 87 ALA A O 1
ATOM 759 N N . ALA A 1 88 ? -15.203 -4.162 7.889 1.00 97.31 88 ALA A N 1
ATOM 760 C CA . ALA A 1 88 ? -15.390 -4.848 9.166 1.00 97.31 88 ALA A CA 1
ATOM 761 C C . ALA A 1 88 ? -15.580 -3.871 10.339 1.00 97.31 88 ALA A C 1
ATOM 763 O O . ALA A 1 88 ? -16.511 -4.048 11.128 1.00 97.31 88 ALA A O 1
ATOM 764 N N . LEU A 1 89 ? -14.772 -2.810 10.426 1.00 96.38 89 LEU A N 1
ATOM 765 C CA . LEU A 1 89 ? -14.943 -1.760 11.438 1.00 96.38 89 LEU A CA 1
ATOM 766 C C . LEU A 1 89 ? -16.283 -1.029 11.270 1.00 96.38 89 LEU A C 1
ATOM 768 O O . LEU A 1 89 ? -16.979 -0.783 12.254 1.00 96.38 89 LEU A O 1
ATOM 772 N N . GLY A 1 90 ? -16.711 -0.771 10.032 1.00 96.38 90 GLY A N 1
ATOM 773 C CA . GLY A 1 90 ? -18.025 -0.200 9.737 1.00 96.38 90 GLY A CA 1
ATOM 774 C C . GLY A 1 90 ? -19.183 -1.067 10.246 1.00 96.38 90 GLY A C 1
ATOM 775 O O . GLY A 1 90 ? -20.157 -0.543 10.790 1.00 96.38 90 GLY A O 1
ATOM 776 N N . ARG A 1 91 ? -19.064 -2.399 10.147 1.00 95.81 91 ARG A N 1
ATOM 777 C CA . ARG A 1 91 ? -20.030 -3.342 10.741 1.00 95.81 91 ARG A CA 1
ATOM 778 C C . ARG A 1 91 ? -20.011 -3.306 12.270 1.00 95.81 91 ARG A C 1
ATOM 780 O O . ARG A 1 91 ? -21.076 -3.366 12.880 1.00 95.81 91 ARG A O 1
ATOM 787 N N . LEU A 1 92 ? -18.835 -3.178 12.890 1.00 93.81 92 LEU A N 1
ATOM 788 C CA . LEU A 1 92 ? -18.710 -3.050 14.347 1.00 93.81 92 LEU A CA 1
ATOM 789 C C . LEU A 1 92 ? -19.358 -1.763 14.865 1.00 93.81 92 LEU A C 1
ATOM 791 O O . LEU A 1 92 ? -20.063 -1.818 15.867 1.00 93.81 92 LEU A O 1
ATOM 795 N N . ARG A 1 93 ? -19.215 -0.643 14.145 1.00 90.62 93 ARG A N 1
ATOM 796 C CA . ARG A 1 93 ? -19.852 0.641 14.488 1.00 90.62 93 ARG A CA 1
ATOM 797 C C . ARG A 1 93 ? -21.377 0.549 14.549 1.00 90.62 93 ARG A C 1
ATOM 799 O O . ARG A 1 93 ? -22.007 1.167 15.396 1.00 90.62 93 ARG A O 1
ATOM 806 N N . ARG A 1 94 ? -21.973 -0.224 13.636 1.00 85.44 94 ARG A N 1
ATOM 807 C CA . ARG A 1 94 ? -23.432 -0.401 13.523 1.00 85.44 94 ARG A CA 1
ATOM 808 C C . ARG A 1 94 ? -24.009 -1.351 14.572 1.00 85.44 94 ARG A C 1
ATOM 810 O O . ARG A 1 94 ? -25.227 -1.437 14.699 1.00 85.44 94 ARG A O 1
ATOM 817 N N . ARG A 1 95 ? -23.168 -2.095 15.294 1.00 78.12 95 ARG A N 1
ATOM 818 C CA . ARG A 1 95 ? -23.611 -3.061 16.295 1.00 78.12 95 ARG A CA 1
ATOM 819 C C . ARG A 1 95 ? -23.658 -2.351 17.653 1.00 78.12 95 ARG A C 1
ATOM 821 O O . ARG A 1 95 ? -22.595 -1.988 18.154 1.00 78.12 95 ARG A O 1
ATOM 828 N N . PRO A 1 96 ? -24.839 -2.146 18.268 1.00 57.66 96 PRO A N 1
ATOM 829 C CA . PRO A 1 96 ? -24.901 -1.538 19.590 1.00 57.66 96 PRO A CA 1
ATOM 830 C C . PRO A 1 96 ? -24.060 -2.376 20.552 1.00 57.66 96 PRO A C 1
ATOM 832 O O . PRO A 1 96 ? -24.099 -3.613 20.506 1.00 57.66 96 PRO A O 1
ATOM 835 N N . ALA A 1 97 ? -23.265 -1.703 21.387 1.00 60.53 97 ALA A N 1
ATOM 836 C CA . ALA A 1 97 ? -22.462 -2.358 22.403 1.00 60.53 97 ALA A CA 1
ATOM 837 C C . ALA A 1 97 ? -23.391 -3.260 23.222 1.00 60.53 97 ALA A C 1
ATOM 839 O O . ALA A 1 97 ? -24.252 -2.776 23.956 1.00 60.53 97 ALA A O 1
ATOM 840 N N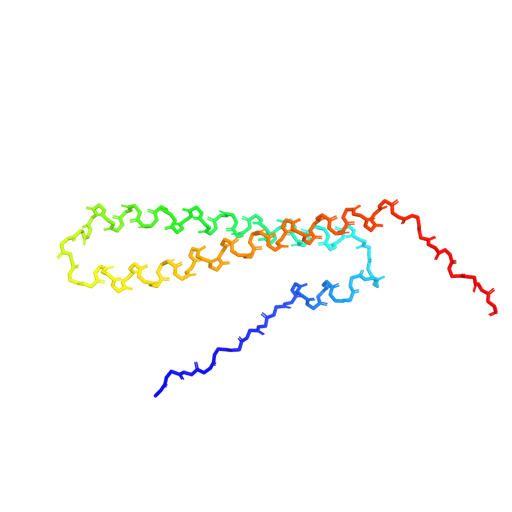 . ARG A 1 98 ? -23.255 -4.584 23.071 1.00 58.00 98 ARG A N 1
ATOM 841 C CA . ARG A 1 98 ? -23.873 -5.529 24.000 1.00 58.00 98 ARG A CA 1
ATOM 842 C C . ARG A 1 98 ? -23.319 -5.158 25.371 1.00 58.00 98 ARG A C 1
ATOM 844 O O . ARG A 1 98 ? -22.162 -5.471 25.648 1.00 58.00 98 ARG A O 1
ATOM 851 N N . ARG A 1 99 ? -24.115 -4.448 26.183 1.00 51.53 99 ARG A N 1
ATOM 852 C CA . ARG A 1 99 ? -23.834 -4.232 27.603 1.00 51.53 99 ARG A CA 1
ATOM 853 C C . ARG A 1 99 ? -23.493 -5.606 28.164 1.00 51.53 99 ARG A C 1
ATOM 855 O O . ARG A 1 99 ? -24.319 -6.518 28.096 1.00 51.53 99 ARG A O 1
ATOM 862 N N . ALA A 1 100 ? -22.256 -5.771 28.624 1.00 51.56 100 ALA A N 1
ATOM 863 C CA . ALA A 1 100 ? -21.908 -6.914 29.443 1.00 51.56 100 ALA A CA 1
ATOM 864 C C . ALA A 1 100 ? -22.897 -6.886 30.611 1.00 51.56 100 ALA A C 1
ATOM 866 O O . ALA A 1 100 ? -22.962 -5.894 31.337 1.00 51.56 100 ALA A O 1
ATOM 867 N N . LYS A 1 101 ? -23.759 -7.903 30.706 1.00 44.38 101 LYS A N 1
ATOM 868 C CA . LYS A 1 101 ? -24.615 -8.071 31.876 1.00 44.38 101 LYS A CA 1
ATOM 869 C C . LYS A 1 101 ? -23.665 -8.231 33.056 1.00 44.38 101 LYS A C 1
ATOM 871 O O . LYS A 1 101 ? -22.953 -9.229 33.119 1.00 44.38 101 LYS A O 1
ATOM 876 N N . SER A 1 102 ? -23.630 -7.215 33.913 1.00 49.38 102 SER A N 1
ATOM 877 C CA . SER A 1 102 ? -23.086 -7.327 35.259 1.00 49.38 102 SER A CA 1
ATOM 878 C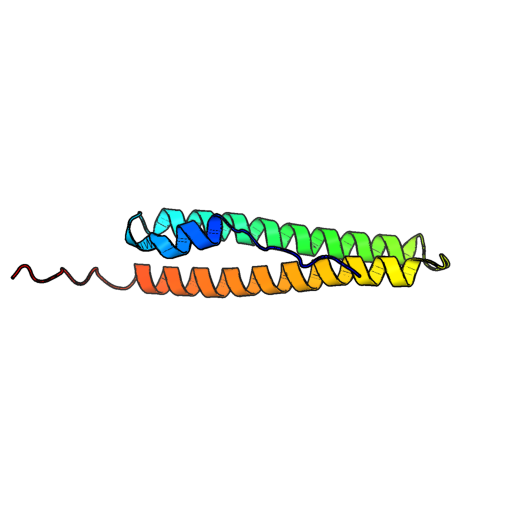 C . SER A 1 102 ? -23.787 -8.510 35.917 1.00 49.38 102 SER A C 1
ATOM 880 O O . SER A 1 102 ? -25.019 -8.543 35.959 1.00 49.38 102 SER A O 1
ATOM 882 N N . ARG A 1 103 ? -23.005 -9.497 36.332 1.00 47.88 103 ARG A N 1
ATOM 883 C CA . ARG A 1 103 ? -23.401 -10.526 37.284 1.00 47.88 103 ARG A CA 1
ATOM 884 C C . ARG A 1 103 ? -22.546 -10.314 38.515 1.00 47.88 103 ARG A C 1
ATOM 886 O O . ARG A 1 103 ? -21.345 -10.032 38.305 1.00 47.88 103 ARG A O 1
#

Sequence (103 aa):
PARDESFRSELLLKLFFGRRRPLEESIRHLERFREKQQALRRDYADVERRLRRERRAHPDLPYWLMTLRFG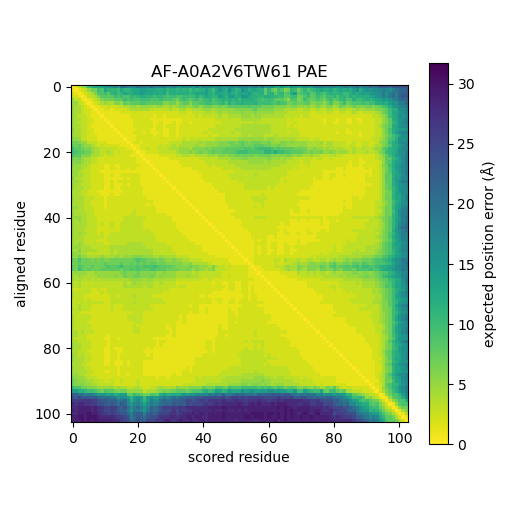QHRAGALLRWSDEALAALGRLRRRPARRAKSR

Mean predicted aligned error: 5.44 Å

Radius of gyration: 19.61 Å; Cα contacts (8 Å, |Δi|>4): 48; chains: 1; bounding box: 46×24×62 Å

Solvent-accessible surface area (backbone atoms only — not comparable to full-atom values): 6066 Å² total; per-residue (Å²): 131,86,78,86,83,83,87,85,56,69,67,59,54,49,54,74,52,32,88,83,49,65,67,65,58,52,48,54,54,43,52,57,51,28,52,51,25,52,50,52,38,50,53,44,54,51,51,50,56,48,45,57,69,78,36,67,86,45,86,61,42,67,61,55,49,53,58,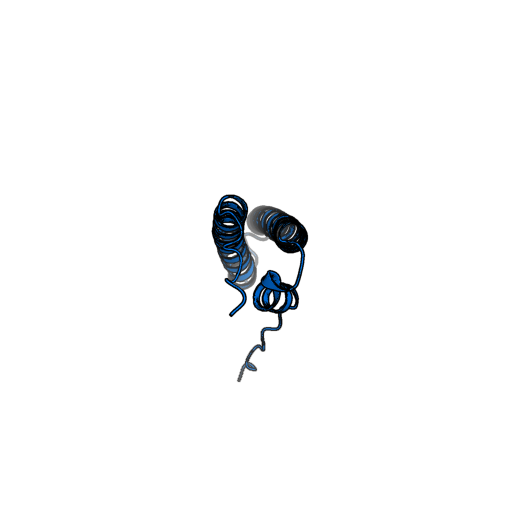48,47,52,52,36,53,50,26,50,51,52,30,54,50,35,54,55,51,49,52,52,52,54,53,54,71,73,47,77,81,78,73,77,78,85,125

Nearest PDB structures (foldseek):
  3l9f-assembly2_C  TM=8.407E-01  e=3.824E-02  Streptococcus mutans UA159
  6lg2-assembly1_B  TM=8.405E-01  e=6.929E-02  Corynebacterium glutamicum ATCC 13032
  5y8t-assembly1_A-2  TM=7.657E-01  e=7.804E-02  Bacillus spizizenii str. W23
  5y8t-assembly2_B  TM=7.670E-01  e=1.414E-01  Bacillus spizizenii str. W23
  5x11-assembly1_B  TM=7.892E-01  e=3.249E-01  Bacillus spizizenii str. W23

Foldseek 3Di:
DDDDDDDDDPLVVCVVVVVVDPLVVNLVSLVVVLVVLVVQLVVLVVVLVVCCVPVVPPPCSVVVVVVSVVSNVVSVVSNVVSVVVNVVSVVVVPDPPPPPPDD

Secondary structure (DSSP, 8-state):
-PPPPPP--HHHHHHHTGGGS-HHHHHHHHHHHHHHHHHHHHHHHHHHHHHHHHSTT-TTHHHHHHHHHHHHHHHHHHHHHHHHHHHHHHHHHTS--------

pLDDT: mean 92.62, std 12.46, range [44.38, 98.69]